Protein AF-A0A931QX27-F1 (afdb_monomer_lite)

Secondary structure (DSSP, 8-state):
----SPPPHHHHHHHHTT-PPPPP-EEE-TTS-EEETTS-BTTTEETTEE-

Radius of gyration: 21.45 Å; chains: 1; bounding box: 28×20×57 Å

pLDDT: mean 88.85, std 6.66, range [63.91, 97.12]

Sequence (51 aa):
MVVRMRSTRGHTGNRRAHHKLAKPALSKDESGNMHLRHRATKVGHYRGRKV

Foldseek 3Di:
DDDPDDDDPVVVCVVCVPVDDDDFQWDADPVRAIDGPPDAGPQQDDPRDRD

Structure (mmCIF, N/CA/C/O backbone):
data_AF-A0A931QX27-F1
#
_entry.id   AF-A0A931QX27-F1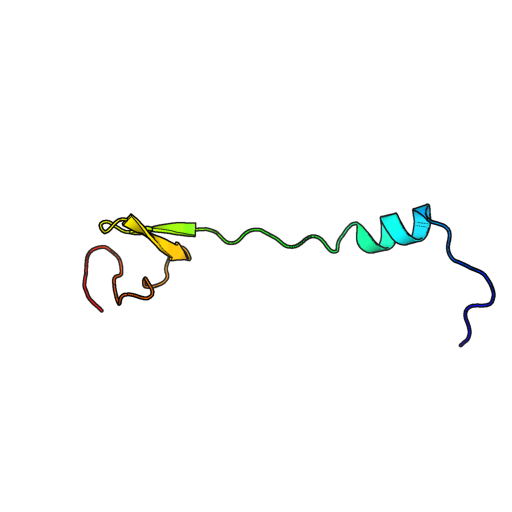
#
loop_
_atom_site.group_PDB
_atom_site.id
_atom_site.type_symbol
_atom_site.label_atom_id
_atom_site.label_alt_id
_atom_site.label_comp_id
_atom_site.label_asym_id
_atom_site.label_entity_id
_atom_site.label_seq_id
_atom_site.pdbx_PDB_ins_code
_atom_site.Cartn_x
_atom_site.Cartn_y
_atom_site.Cartn_z
_atom_site.occupancy
_atom_site.B_iso_or_equiv
_atom_site.auth_seq_id
_atom_site.auth_comp_id
_atom_site.auth_asym_id
_atom_site.auth_atom_id
_atom_site.pdbx_PDB_model_num
ATOM 1 N N . MET A 1 1 ? -8.807 -14.931 -32.673 1.00 63.91 1 MET A N 1
ATOM 2 C CA . MET A 1 1 ? -7.558 -14.158 -32.875 1.00 63.91 1 MET A CA 1
ATOM 3 C C . MET A 1 1 ? -6.421 -14.929 -32.217 1.00 63.91 1 MET A C 1
ATOM 5 O O . MET A 1 1 ? -6.551 -15.250 -31.043 1.00 63.91 1 MET A O 1
ATOM 9 N N . VAL 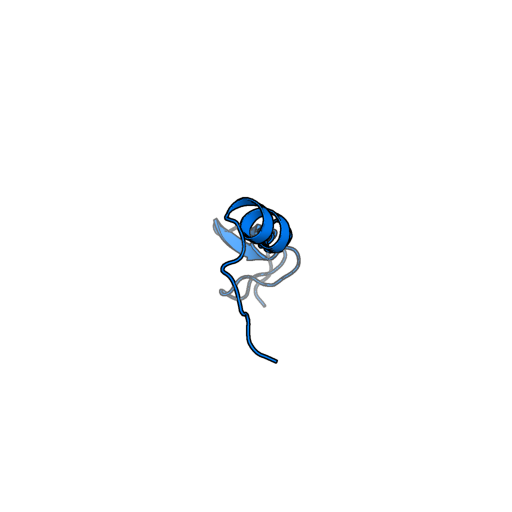A 1 2 ? -5.368 -15.294 -32.956 1.00 85.19 2 VAL A N 1
ATOM 10 C CA . VAL A 1 2 ? -4.234 -16.088 -32.438 1.00 85.19 2 VAL A CA 1
ATOM 11 C C . VAL A 1 2 ? -2.988 -15.211 -32.378 1.00 85.19 2 VAL A C 1
ATOM 13 O O . VAL A 1 2 ? -2.721 -14.441 -33.300 1.00 85.19 2 VAL A O 1
ATOM 16 N N . VAL A 1 3 ? -2.214 -15.328 -31.299 1.00 80.25 3 VAL A N 1
ATOM 17 C CA . VAL A 1 3 ? -0.906 -14.675 -31.187 1.00 80.25 3 VAL A CA 1
ATOM 18 C C . VAL A 1 3 ? 0.094 -15.445 -32.050 1.00 80.25 3 VAL A C 1
ATOM 20 O O . VAL A 1 3 ? 0.480 -16.560 -31.717 1.00 80.25 3 VAL A O 1
ATOM 23 N N . ARG A 1 4 ? 0.504 -14.847 -33.172 1.00 85.75 4 ARG A N 1
ATOM 24 C CA . ARG A 1 4 ? 1.403 -15.473 -34.158 1.00 85.75 4 ARG A CA 1
ATOM 25 C C . ARG A 1 4 ? 2.876 -15.486 -33.721 1.00 85.75 4 ARG A C 1
ATOM 27 O O . ARG A 1 4 ? 3.629 -16.347 -34.158 1.00 85.75 4 ARG A O 1
ATOM 34 N N . MET A 1 5 ? 3.291 -14.553 -32.857 1.00 91.75 5 MET A N 1
ATOM 35 C CA . MET A 1 5 ? 4.669 -14.419 -32.355 1.00 91.75 5 MET A CA 1
ATOM 36 C C . MET A 1 5 ? 4.690 -14.075 -30.862 1.00 91.75 5 MET A C 1
ATOM 38 O O . MET A 1 5 ? 3.783 -13.419 -30.353 1.00 91.75 5 MET A O 1
ATOM 42 N N . ARG A 1 6 ? 5.745 -14.485 -30.143 1.00 90.88 6 ARG A N 1
ATOM 43 C CA . ARG A 1 6 ? 5.888 -14.191 -28.708 1.00 90.88 6 ARG A CA 1
ATOM 44 C C . ARG A 1 6 ? 6.097 -12.693 -28.467 1.00 90.88 6 ARG A C 1
ATOM 46 O O . ARG A 1 6 ? 6.937 -12.063 -29.097 1.00 90.88 6 ARG A O 1
ATOM 53 N N . SER A 1 7 ? 5.375 -12.147 -27.489 1.00 93.00 7 SER A N 1
ATOM 54 C CA . SER A 1 7 ? 5.618 -10.794 -26.980 1.00 93.00 7 SER A CA 1
ATOM 55 C C . SER A 1 7 ? 6.988 -10.720 -26.300 1.00 93.00 7 SER A C 1
ATOM 57 O O . SER A 1 7 ? 7.379 -11.641 -25.577 1.00 93.00 7 SER A O 1
ATOM 59 N N . THR A 1 8 ? 7.714 -9.621 -26.508 1.00 96.00 8 THR A N 1
ATOM 60 C CA . THR A 1 8 ? 9.015 -9.401 -25.867 1.00 96.00 8 THR A CA 1
ATOM 61 C C . THR A 1 8 ? 8.866 -9.291 -24.346 1.00 96.00 8 THR A C 1
ATOM 63 O O . THR A 1 8 ? 7.804 -8.934 -23.814 1.00 96.00 8 THR A O 1
ATOM 66 N N . ARG A 1 9 ? 9.951 -9.570 -23.609 1.00 95.56 9 ARG A N 1
ATOM 67 C CA . ARG A 1 9 ? 9.962 -9.406 -22.144 1.00 95.56 9 ARG A 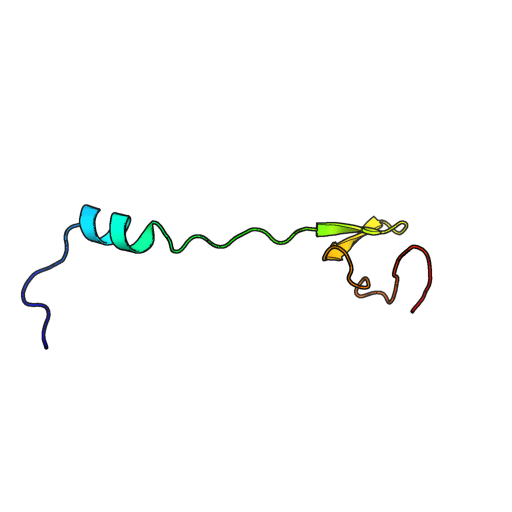CA 1
ATOM 68 C C . ARG A 1 9 ? 9.643 -7.958 -21.740 1.00 95.56 9 ARG A C 1
ATOM 70 O O . ARG A 1 9 ? 8.876 -7.764 -20.803 1.00 95.56 9 ARG A O 1
ATOM 77 N N . GLY A 1 10 ? 10.131 -6.969 -22.499 1.00 97.12 10 GLY A N 1
ATOM 78 C CA . GLY A 1 10 ? 9.849 -5.545 -22.279 1.00 97.12 10 GLY A CA 1
ATOM 79 C C . GLY A 1 10 ? 8.365 -5.190 -22.414 1.00 97.12 10 GLY A C 1
ATOM 80 O O . GLY A 1 10 ? 7.802 -4.562 -21.523 1.00 97.12 10 GLY A O 1
ATOM 81 N N . HIS A 1 11 ? 7.682 -5.667 -23.462 1.00 95.62 11 HIS A N 1
ATOM 82 C CA . HIS A 1 11 ? 6.236 -5.447 -23.616 1.00 95.62 11 HIS A CA 1
ATOM 83 C C . HIS A 1 11 ? 5.415 -6.102 -22.505 1.00 95.62 11 HIS A C 1
ATOM 85 O O . HIS A 1 11 ? 4.426 -5.537 -22.037 1.00 95.62 11 HIS A O 1
ATOM 91 N N . THR A 1 12 ? 5.827 -7.287 -22.053 1.00 95.38 12 THR A N 1
ATOM 92 C CA . THR A 1 12 ? 5.174 -7.943 -20.915 1.00 95.38 12 THR A CA 1
ATOM 93 C C . THR A 1 12 ? 5.407 -7.191 -19.604 1.00 95.38 12 THR A C 1
ATOM 95 O O . THR A 1 12 ? 4.466 -7.071 -18.820 1.00 95.38 12 THR A O 1
ATOM 98 N N . GLY A 1 13 ? 6.609 -6.650 -19.386 1.00 96.94 13 GLY A N 1
ATOM 99 C CA . GLY A 1 13 ? 6.925 -5.796 -18.238 1.00 96.94 13 GLY A CA 1
ATOM 100 C C . GLY A 1 13 ? 6.086 -4.520 -18.218 1.00 96.94 13 GLY A C 1
ATOM 101 O O . GLY A 1 13 ? 5.382 -4.276 -17.242 1.00 96.94 13 GLY A O 1
ATOM 102 N N . ASN A 1 14 ? 6.066 -3.774 -19.326 1.00 97.06 14 ASN A N 1
ATOM 103 C CA . ASN A 1 14 ? 5.307 -2.524 -19.445 1.00 97.06 14 ASN A CA 1
ATOM 104 C C . ASN A 1 14 ? 3.806 -2.745 -19.248 1.00 97.06 14 ASN A C 1
ATOM 106 O O . ASN A 1 14 ? 3.165 -2.012 -18.502 1.00 97.06 14 ASN A O 1
ATOM 110 N N . ARG A 1 15 ? 3.251 -3.813 -19.835 1.00 95.94 15 ARG A N 1
ATOM 111 C CA . ARG A 1 15 ? 1.843 -4.173 -19.628 1.00 95.94 15 ARG A CA 1
ATOM 112 C C . ARG A 1 15 ? 1.529 -4.432 -18.151 1.00 95.94 15 ARG A C 1
ATOM 114 O O . ARG A 1 15 ? 0.465 -4.055 -17.683 1.00 95.94 15 ARG A O 1
ATOM 121 N N . ARG A 1 16 ? 2.445 -5.067 -17.412 1.00 96.62 16 ARG A N 1
ATOM 122 C CA . ARG A 1 16 ? 2.270 -5.391 -15.985 1.00 96.62 16 ARG A CA 1
ATOM 123 C C . ARG A 1 16 ? 2.702 -4.267 -15.038 1.00 96.62 16 ARG A C 1
ATOM 125 O O . ARG A 1 16 ? 2.499 -4.413 -13.835 1.00 96.62 16 ARG A O 1
ATOM 132 N N . ALA A 1 17 ? 3.251 -3.158 -15.536 1.00 96.19 17 ALA A N 1
ATOM 133 C CA . ALA A 1 17 ? 3.759 -2.063 -14.704 1.00 96.19 17 ALA A CA 1
ATOM 134 C C . ALA A 1 17 ? 2.681 -1.461 -13.783 1.00 96.19 17 ALA A C 1
ATOM 136 O O . ALA A 1 17 ? 2.979 -1.027 -12.673 1.00 96.19 17 ALA A O 1
ATOM 137 N N . HIS A 1 18 ? 1.416 -1.513 -14.205 1.00 95.31 18 HIS A N 1
ATOM 138 C CA . HIS A 1 18 ? 0.276 -0.994 -13.446 1.00 95.31 18 HIS A CA 1
ATOM 139 C C . HIS A 1 18 ? -0.411 -2.036 -12.549 1.00 95.31 18 HIS A C 1
ATOM 141 O O . HIS A 1 18 ? -1.343 -1.703 -11.828 1.00 95.31 18 HIS A O 1
ATOM 147 N N . HIS A 1 19 ? 0.033 -3.297 -12.550 1.00 96.06 19 HIS A N 1
ATOM 148 C CA . HIS A 1 19 ? -0.636 -4.389 -11.825 1.00 96.06 19 HIS A CA 1
ATOM 149 C C . HIS A 1 19 ? -0.227 -4.482 -10.341 1.00 96.06 19 HIS A C 1
ATOM 151 O O . HIS A 1 19 ? -0.432 -5.510 -9.694 1.00 96.06 19 HIS A O 1
ATOM 157 N N . LYS A 1 20 ? 0.406 -3.445 -9.785 1.00 95.38 20 LYS A N 1
ATOM 158 C CA . LYS A 1 20 ? 0.880 -3.462 -8.400 1.00 95.38 20 LYS A CA 1
ATOM 159 C C . LYS A 1 20 ? -0.291 -3.286 -7.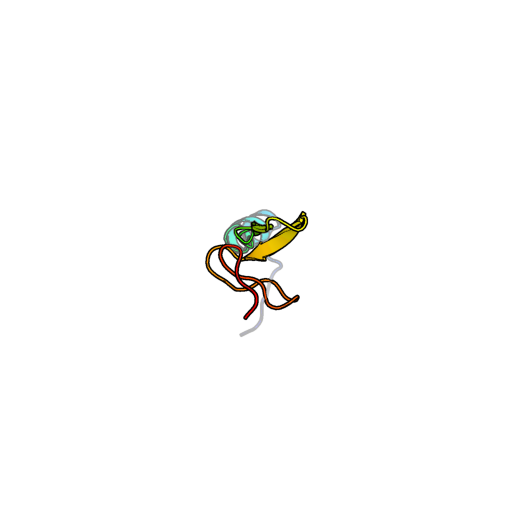430 1.00 95.38 20 LYS A C 1
ATOM 161 O O . LYS A 1 20 ? -1.077 -2.355 -7.564 1.00 95.38 20 LYS A O 1
ATOM 166 N N . LEU A 1 21 ? -0.358 -4.136 -6.406 1.00 96.00 21 LEU A N 1
ATOM 167 C CA . LEU A 1 21 ? -1.325 -3.990 -5.318 1.00 96.00 21 LEU A CA 1
ATOM 168 C C . LEU A 1 21 ? -0.881 -2.904 -4.328 1.00 96.00 21 LEU A C 1
ATOM 170 O O . LEU A 1 21 ? 0.292 -2.825 -3.949 1.00 96.00 21 LEU A O 1
ATOM 174 N N . ALA A 1 22 ? -1.833 -2.081 -3.887 1.00 94.31 22 ALA A N 1
ATOM 175 C CA . ALA A 1 22 ? -1.615 -1.102 -2.829 1.00 94.31 22 ALA A CA 1
ATOM 176 C C . ALA A 1 22 ? -1.660 -1.776 -1.449 1.00 94.31 22 ALA A C 1
ATOM 178 O O . ALA A 1 22 ? -2.477 -2.664 -1.201 1.00 94.31 22 ALA A O 1
ATOM 179 N N . LYS A 1 23 ? -0.783 -1.344 -0.534 1.00 93.44 23 LYS A N 1
ATOM 180 C CA . LYS A 1 23 ? -0.816 -1.821 0.853 1.00 93.44 23 LYS A CA 1
ATOM 181 C C . LYS A 1 23 ? -2.034 -1.226 1.574 1.00 93.44 23 LYS A C 1
ATOM 183 O O . LYS A 1 23 ? -2.295 -0.033 1.410 1.00 93.44 23 LYS A O 1
ATOM 188 N N . PRO A 1 24 ? -2.755 -2.010 2.392 1.00 92.12 24 PRO A N 1
ATOM 189 C CA . PRO A 1 24 ? -3.836 -1.475 3.205 1.00 92.12 24 PRO A CA 1
ATOM 190 C C . PRO A 1 24 ? -3.293 -0.555 4.304 1.00 92.12 24 PRO A C 1
ATOM 192 O O . PRO A 1 24 ? -2.200 -0.767 4.831 1.00 92.12 24 PRO A O 1
ATOM 195 N N . ALA A 1 25 ? -4.084 0.448 4.687 1.00 92.50 25 ALA A N 1
ATOM 196 C CA . ALA A 1 25 ? -3.759 1.314 5.812 1.00 92.50 25 ALA A CA 1
ATOM 197 C C . ALA A 1 25 ? -4.112 0.615 7.136 1.00 92.50 25 ALA A C 1
ATOM 199 O O . ALA A 1 25 ? -5.285 0.530 7.513 1.00 92.50 25 ALA A O 1
ATOM 200 N N . LEU A 1 26 ? -3.088 0.111 7.824 1.00 91.56 26 LEU A N 1
ATOM 201 C CA . LEU A 1 26 ? -3.209 -0.564 9.115 1.00 91.56 26 LEU A CA 1
ATOM 202 C C . LEU A 1 26 ? -2.944 0.413 10.266 1.00 91.56 26 LEU A C 1
ATOM 204 O O . LEU A 1 26 ? -2.073 1.277 10.169 1.00 91.56 26 LEU A O 1
ATOM 208 N N . SER A 1 27 ? -3.703 0.271 11.347 1.00 88.88 27 SER A N 1
ATOM 209 C CA . SER A 1 27 ? -3.529 0.990 12.609 1.00 88.88 27 SER A CA 1
ATOM 210 C C . SER A 1 27 ? -3.516 -0.004 13.769 1.00 88.88 27 SER A C 1
ATOM 212 O O . SER A 1 27 ? -3.939 -1.153 13.606 1.00 88.88 27 SER A O 1
ATOM 214 N N . LYS A 1 28 ? -2.976 0.422 14.911 1.00 88.12 28 LYS A N 1
ATOM 215 C CA . LYS A 1 28 ? -2.945 -0.370 16.141 1.00 88.12 28 LYS A CA 1
ATOM 216 C C . LYS A 1 28 ? -4.010 0.153 17.092 1.00 88.12 28 LYS A C 1
ATOM 218 O O . LYS A 1 28 ? -4.115 1.361 17.284 1.00 88.12 28 LYS A O 1
ATOM 223 N N . ASP A 1 29 ? -4.748 -0.774 17.674 1.00 82.94 29 ASP A N 1
ATOM 224 C CA . ASP A 1 29 ? -5.672 -0.520 18.772 1.00 82.94 29 ASP A CA 1
ATOM 225 C C . ASP A 1 29 ? -4.912 -0.387 20.106 1.00 82.94 29 ASP A C 1
ATOM 227 O O . ASP A 1 29 ? -3.743 -0.778 20.199 1.00 82.94 29 ASP A O 1
ATOM 231 N N . GLU A 1 30 ? -5.581 0.090 21.154 1.00 81.12 30 GLU A N 1
ATOM 232 C CA . GLU A 1 30 ? -5.020 0.216 22.512 1.00 81.12 30 GLU A CA 1
ATOM 233 C C . GLU A 1 30 ? -4.566 -1.140 23.073 1.00 81.12 30 GLU A C 1
ATOM 235 O O . GLU A 1 30 ? -3.538 -1.236 23.738 1.00 81.12 30 GLU A O 1
ATOM 240 N N . SER A 1 31 ? -5.272 -2.220 22.724 1.00 79.44 31 SER A N 1
ATOM 241 C CA . SER A 1 31 ? -4.909 -3.596 23.094 1.00 79.44 31 SER A CA 1
ATOM 242 C C . SER A 1 31 ? -3.796 -4.206 22.224 1.00 79.44 31 SER A C 1
ATOM 244 O O . SER A 1 31 ? -3.540 -5.405 22.306 1.00 79.44 31 SER A O 1
ATOM 246 N N . GLY A 1 32 ? -3.165 -3.430 21.337 1.00 82.12 32 GLY A N 1
ATOM 247 C CA . GLY A 1 32 ? -2.058 -3.878 20.481 1.00 82.12 32 GLY A CA 1
ATOM 248 C C . GLY A 1 32 ? -2.468 -4.646 19.217 1.00 82.12 32 GLY A C 1
ATOM 249 O O . GLY A 1 32 ? -1.609 -5.015 18.414 1.00 82.12 32 GLY A O 1
ATOM 250 N N . ASN A 1 33 ? -3.767 -4.855 18.993 1.00 85.12 33 ASN A N 1
ATOM 251 C CA . ASN A 1 33 ? -4.284 -5.539 17.809 1.00 85.12 33 ASN A CA 1
ATOM 252 C C . ASN A 1 33 ? -4.215 -4.650 16.560 1.00 85.12 33 ASN A C 1
ATOM 254 O O . ASN A 1 33 ? -4.484 -3.451 16.614 1.00 85.12 33 ASN A O 1
ATOM 258 N N . MET A 1 34 ? -3.906 -5.247 15.407 1.00 90.12 34 MET A N 1
ATOM 259 C CA . MET A 1 34 ? -3.930 -4.536 14.126 1.00 90.12 34 MET A CA 1
ATOM 260 C C . MET A 1 34 ? -5.332 -4.533 13.521 1.00 90.12 34 MET A C 1
ATOM 262 O O . MET A 1 34 ? -5.971 -5.581 13.391 1.00 90.12 34 MET A O 1
ATOM 266 N N . HIS A 1 35 ? -5.776 -3.367 13.067 1.00 90.25 35 HIS A N 1
ATOM 267 C CA . HIS A 1 35 ? -7.034 -3.205 12.350 1.00 90.25 35 HIS A CA 1
ATOM 268 C C . HIS A 1 35 ? -6.873 -2.256 11.159 1.00 90.25 35 HIS A C 1
ATOM 270 O O . HIS A 1 35 ? -5.905 -1.502 11.044 1.00 90.25 35 HIS A O 1
ATOM 276 N N . LEU A 1 36 ? -7.825 -2.311 10.228 1.00 92.50 36 LEU A N 1
ATOM 277 C CA . LEU A 1 36 ? -7.897 -1.332 9.146 1.00 92.50 36 LEU A CA 1
ATOM 278 C C . LEU A 1 36 ? -8.309 0.025 9.723 1.00 92.50 36 LEU A C 1
ATOM 280 O O . LEU A 1 36 ? -9.192 0.093 10.584 1.00 92.50 36 LEU A O 1
ATOM 284 N N . ARG A 1 37 ? -7.702 1.112 9.227 1.00 91.38 37 ARG A N 1
ATOM 285 C CA . ARG A 1 37 ? -8.087 2.471 9.641 1.00 91.38 37 ARG A CA 1
ATOM 286 C C . ARG A 1 37 ? -9.599 2.671 9.492 1.00 91.38 37 ARG A C 1
ATOM 288 O O . ARG A 1 37 ? -10.184 2.295 8.479 1.00 91.38 37 ARG A O 1
ATOM 295 N N . HIS A 1 38 ? -10.200 3.273 10.518 1.00 90.38 38 HIS A N 1
ATOM 296 C CA . HIS A 1 38 ? -11.639 3.561 10.612 1.00 90.38 38 HIS A CA 1
ATOM 297 C C . HIS A 1 38 ? -12.557 2.331 10.550 1.00 90.38 38 HIS A C 1
ATOM 299 O O . HIS A 1 38 ? -13.737 2.456 10.234 1.00 90.38 38 HIS A O 1
ATOM 305 N N . ARG A 1 39 ? -12.035 1.142 10.855 1.00 88.25 39 ARG A N 1
ATOM 306 C CA . ARG A 1 39 ? -12.832 -0.073 11.038 1.00 88.25 39 ARG A CA 1
ATOM 307 C C . ARG A 1 39 ? -12.630 -0.618 12.439 1.00 88.25 39 ARG A C 1
ATOM 309 O O . ARG A 1 39 ? -11.585 -0.382 13.043 1.00 88.25 39 ARG A O 1
ATOM 316 N N . ALA A 1 40 ? -13.623 -1.360 12.914 1.00 87.00 40 ALA A N 1
ATOM 317 C CA . ALA A 1 40 ? -13.506 -2.112 14.148 1.00 87.00 40 ALA A CA 1
ATOM 318 C C . ALA A 1 40 ? -12.436 -3.207 14.023 1.00 87.00 40 ALA A C 1
ATOM 320 O O . ALA A 1 40 ? -12.250 -3.821 12.963 1.00 87.00 40 ALA A O 1
ATOM 321 N N . THR A 1 41 ? -11.733 -3.441 15.123 1.00 87.25 41 THR A N 1
ATOM 322 C CA . THR A 1 41 ? -10.838 -4.575 15.322 1.00 87.25 41 THR A CA 1
ATOM 323 C C . THR A 1 41 ? -11.650 -5.871 15.282 1.00 87.25 41 THR A C 1
ATOM 325 O O . THR A 1 41 ? -12.802 -5.902 15.706 1.00 87.25 41 THR A O 1
ATOM 328 N N . LYS A 1 42 ? -11.045 -6.978 14.830 1.00 83.00 42 LYS A N 1
ATOM 329 C CA . LYS A 1 42 ? -11.690 -8.310 14.820 1.00 83.00 42 LYS A CA 1
ATOM 330 C C . LYS A 1 42 ? -12.192 -8.771 16.196 1.00 83.00 42 LYS A C 1
ATOM 332 O O . LYS A 1 42 ? -13.046 -9.640 16.267 1.00 83.00 42 LYS A O 1
ATOM 337 N N . VAL A 1 43 ? -11.640 -8.196 17.263 1.00 82.25 43 VAL A N 1
ATOM 338 C CA . VAL A 1 43 ? -11.972 -8.478 18.667 1.00 82.25 43 VAL A CA 1
ATOM 339 C C . VAL A 1 43 ? -13.183 -7.653 19.147 1.00 82.25 43 VAL A C 1
ATOM 341 O O . VAL A 1 43 ? -13.602 -7.785 20.289 1.00 82.25 43 VAL A O 1
ATOM 344 N N . GLY A 1 44 ? -13.769 -6.819 18.280 1.00 82.50 44 GLY A N 1
ATOM 345 C CA . GLY A 1 44 ? -14.911 -5.975 18.629 1.00 82.50 44 GLY A CA 1
ATOM 346 C C . GLY A 1 44 ? -14.491 -4.722 19.389 1.00 82.50 44 GLY A C 1
ATOM 347 O O . GLY A 1 44 ? -15.059 -4.393 20.419 1.00 82.50 44 GLY A O 1
ATOM 348 N N . HIS A 1 45 ? -13.444 -4.036 18.930 1.00 82.56 45 HIS A N 1
ATOM 349 C CA . HIS A 1 45 ? -12.993 -2.778 19.527 1.00 82.56 45 HIS A CA 1
ATOM 350 C C . HIS A 1 45 ? -12.894 -1.679 18.469 1.00 82.56 45 HIS A C 1
ATOM 352 O O . HIS A 1 45 ? -12.408 -1.909 17.361 1.00 82.56 45 HIS A O 1
ATOM 358 N N . TYR A 1 46 ? -13.383 -0.482 18.786 1.00 87.31 46 TYR A N 1
ATOM 359 C CA . TYR A 1 46 ? -13.246 0.702 17.941 1.00 87.31 46 TYR A CA 1
ATOM 360 C C . TYR A 1 46 ? -13.155 1.951 18.814 1.00 87.31 46 TYR A C 1
ATOM 362 O O . TYR A 1 46 ? -14.036 2.199 19.637 1.00 87.31 46 TYR A O 1
ATOM 370 N N . ARG A 1 47 ? -12.100 2.755 18.616 1.00 82.75 47 ARG A N 1
ATOM 371 C CA . ARG A 1 47 ? -11.856 3.996 19.378 1.00 82.75 47 ARG A CA 1
ATOM 372 C C . ARG A 1 47 ? -11.933 3.781 20.905 1.00 82.75 47 ARG A C 1
ATOM 374 O O . ARG A 1 47 ? -12.637 4.522 21.585 1.00 82.75 47 ARG A O 1
ATOM 381 N N . GLY A 1 48 ? -11.291 2.726 21.416 1.00 80.12 48 GLY A N 1
ATOM 382 C CA . GLY A 1 48 ? -11.238 2.413 22.855 1.00 80.12 48 GLY A CA 1
ATOM 383 C C . GLY A 1 48 ? -12.535 1.848 23.457 1.00 80.12 48 GLY A C 1
ATOM 384 O O . GLY A 1 48 ? -12.612 1.612 24.659 1.00 80.12 48 GLY A O 1
ATOM 385 N N . ARG A 1 49 ? -13.581 1.610 22.651 1.00 82.31 49 ARG A N 1
ATOM 386 C CA . ARG A 1 49 ? -14.861 1.039 23.113 1.00 82.31 49 ARG A CA 1
ATOM 387 C C . ARG A 1 49 ? -15.044 -0.374 22.571 1.00 82.31 49 ARG A C 1
ATOM 389 O O . ARG A 1 49 ? -14.672 -0.647 21.431 1.00 82.31 49 ARG A O 1
ATOM 396 N N . LYS A 1 50 ? -15.623 -1.265 23.381 1.00 83.88 50 LYS A N 1
ATOM 397 C 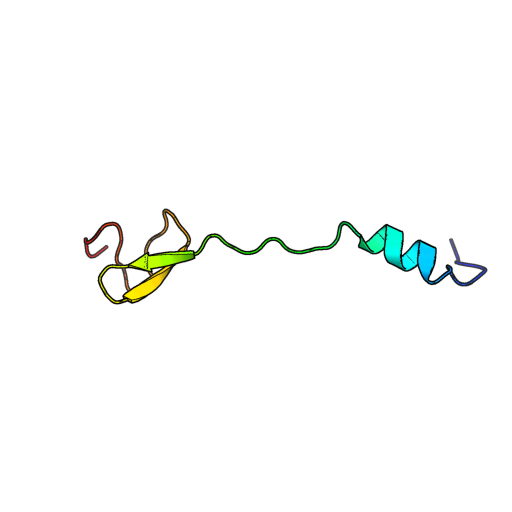CA . LYS A 1 50 ? -16.058 -2.602 22.951 1.00 83.88 50 LYS A CA 1
ATOM 398 C C . LYS A 1 50 ? -17.371 -2.487 22.169 1.00 83.88 50 LYS A C 1
ATOM 400 O O . LYS A 1 50 ? -18.292 -1.830 22.654 1.00 83.88 50 LYS A O 1
ATOM 405 N N . VAL A 1 51 ? -17.422 -3.076 20.976 1.00 79.94 51 VAL A N 1
ATOM 406 C CA . VAL A 1 51 ? -18.517 -3.010 19.995 1.00 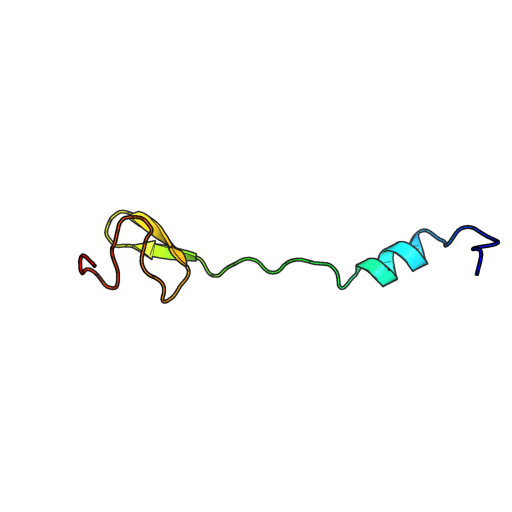79.94 51 VAL A CA 1
ATOM 407 C C . VAL A 1 51 ? -18.785 -4.389 19.417 1.00 79.94 51 VAL A C 1
ATOM 409 O O . VAL A 1 51 ? -17.794 -5.097 19.130 1.00 79.94 51 VAL A O 1
#